Protein AF-A0A2N0QM76-F1 (afdb_monomer_lite)

Structure (mmCIF, N/CA/C/O backbone):
data_AF-A0A2N0QM76-F1
#
_entry.id   AF-A0A2N0QM76-F1
#
loop_
_atom_site.group_PDB
_atom_site.id
_atom_site.type_symbol
_atom_site.label_atom_id
_atom_site.label_alt_id
_atom_site.label_comp_id
_atom_site.label_asym_id
_atom_site.label_entity_id
_atom_site.label_seq_id
_atom_site.pdbx_PDB_ins_code
_atom_site.Cartn_x
_atom_site.Cartn_y
_atom_site.Cartn_z
_atom_site.occupancy
_atom_site.B_iso_or_equiv
_atom_site.auth_seq_id
_atom_site.auth_comp_id
_atom_site.auth_asym_id
_atom_site.auth_atom_id
_atom_site.pdbx_PDB_model_num
ATOM 1 N N . MET A 1 1 ? -4.693 -4.901 6.177 1.00 35.66 1 MET A N 1
ATOM 2 C CA . MET A 1 1 ? -4.348 -4.281 4.893 1.00 35.66 1 MET A CA 1
ATOM 3 C C . MET A 1 1 ? -2.887 -4.528 4.654 1.00 35.66 1 MET A C 1
ATOM 5 O O . MET A 1 1 ? -2.076 -3.917 5.338 1.00 35.66 1 MET A O 1
ATOM 9 N N . THR A 1 2 ? -2.602 -5.475 3.773 1.00 33.06 2 THR A N 1
ATOM 10 C CA . THR A 1 2 ? -1.252 -5.801 3.338 1.00 33.06 2 THR A CA 1
ATOM 11 C C . THR A 1 2 ? -1.104 -5.349 1.907 1.00 33.06 2 THR A C 1
ATOM 13 O O . THR A 1 2 ? -1.989 -5.611 1.096 1.00 33.06 2 THR A O 1
ATOM 16 N N . ILE A 1 3 ? -0.007 -4.652 1.660 1.00 42.09 3 ILE A N 1
ATOM 17 C CA . ILE A 1 3 ? 0.375 -4.101 0.372 1.00 42.09 3 ILE A CA 1
ATOM 18 C C . ILE A 1 3 ? 1.308 -5.096 -0.298 1.00 42.09 3 ILE A C 1
ATOM 20 O O . ILE A 1 3 ? 2.184 -5.646 0.358 1.00 42.09 3 ILE A O 1
ATOM 24 N N . GLN A 1 4 ? 1.102 -5.365 -1.579 1.00 38.25 4 GLN A N 1
ATOM 25 C CA . GLN A 1 4 ? 1.959 -6.252 -2.350 1.00 38.25 4 GLN A CA 1
ATOM 26 C C . GLN A 1 4 ? 2.158 -5.661 -3.743 1.00 38.25 4 GLN A C 1
ATOM 28 O O . GLN A 1 4 ? 1.225 -5.101 -4.321 1.00 38.25 4 GLN A O 1
ATOM 33 N N . TRP A 1 5 ? 3.401 -5.738 -4.214 1.00 42.44 5 TRP A N 1
ATOM 34 C CA . TRP A 1 5 ? 3.895 -5.144 -5.452 1.00 42.44 5 TRP A CA 1
ATOM 35 C C . TRP A 1 5 ? 4.294 -6.248 -6.436 1.00 42.44 5 TRP A C 1
ATOM 37 O O . TRP A 1 5 ? 4.848 -7.264 -6.010 1.00 42.44 5 TRP A O 1
ATOM 47 N N . PHE A 1 6 ? 4.064 -6.011 -7.728 1.00 39.56 6 PHE A N 1
ATOM 48 C CA . PHE A 1 6 ? 4.550 -6.835 -8.835 1.00 39.56 6 PHE A CA 1
ATOM 49 C C . PHE A 1 6 ? 5.220 -5.923 -9.880 1.00 39.56 6 PHE A C 1
ATOM 51 O O . PHE A 1 6 ? 4.633 -4.892 -10.219 1.00 39.56 6 PHE A O 1
ATOM 58 N N . PRO A 1 7 ? 6.409 -6.268 -10.411 1.00 34.41 7 PRO A N 1
ATOM 59 C CA . PRO A 1 7 ? 6.928 -5.644 -11.621 1.00 34.41 7 PRO A CA 1
ATOM 60 C C . PRO A 1 7 ? 6.014 -5.978 -12.800 1.00 34.41 7 PRO A C 1
ATOM 62 O O . PRO A 1 7 ? 5.499 -7.095 -12.894 1.00 34.41 7 PRO A O 1
ATOM 65 N N . GLY A 1 8 ? 5.867 -5.027 -13.723 1.00 35.38 8 GLY A N 1
ATOM 66 C CA . GLY A 1 8 ? 4.848 -5.003 -14.776 1.00 35.38 8 GLY A CA 1
ATOM 67 C C . GLY A 1 8 ? 4.797 -6.172 -15.768 1.00 35.38 8 GLY A C 1
ATOM 68 O O . GLY A 1 8 ? 3.980 -6.108 -16.675 1.00 35.38 8 GLY A O 1
ATOM 69 N N . HIS A 1 9 ? 5.603 -7.233 -15.643 1.00 37.91 9 HIS A N 1
ATOM 70 C CA . HIS A 1 9 ? 5.610 -8.392 -16.555 1.00 37.91 9 HIS A CA 1
ATOM 71 C C . HIS A 1 9 ? 5.558 -9.764 -15.837 1.00 37.91 9 HIS A C 1
ATOM 73 O O . HIS A 1 9 ? 5.859 -10.793 -16.440 1.00 37.91 9 HIS A O 1
ATOM 79 N N . MET A 1 10 ? 5.177 -9.838 -14.554 1.00 39.50 10 MET A N 1
ATOM 80 C CA . MET A 1 10 ? 5.086 -11.118 -13.821 1.00 39.50 10 MET A CA 1
ATOM 81 C C . MET A 1 10 ? 3.725 -11.828 -13.982 1.00 39.50 10 MET A C 1
ATOM 83 O O . MET A 1 10 ? 3.035 -12.090 -13.000 1.00 39.50 10 MET A O 1
ATOM 87 N N . ALA A 1 11 ? 3.360 -12.214 -15.213 1.00 32.31 11 ALA A N 1
ATOM 88 C CA . ALA A 1 11 ? 2.137 -12.974 -15.555 1.00 32.31 11 ALA A CA 1
ATOM 89 C C . ALA A 1 11 ? 2.022 -14.378 -14.914 1.00 32.31 11 ALA A C 1
ATOM 91 O O . ALA A 1 11 ? 0.986 -15.027 -15.029 1.00 32.31 11 ALA A O 1
ATOM 92 N N . LYS A 1 12 ? 3.053 -14.858 -14.204 1.00 34.03 12 LYS A N 1
ATOM 93 C CA . LYS A 1 12 ? 3.054 -16.178 -13.545 1.00 34.03 12 LYS A CA 1
ATOM 94 C C . LYS A 1 12 ? 2.700 -16.169 -12.055 1.00 34.03 12 LYS A C 1
ATOM 96 O O . LYS A 1 12 ? 2.554 -17.239 -11.467 1.00 34.03 12 LYS A O 1
ATOM 101 N N . ALA A 1 13 ? 2.514 -15.010 -11.428 1.00 36.66 13 ALA A N 1
ATOM 102 C CA . ALA A 1 13 ? 2.198 -14.935 -10.002 1.00 36.66 13 ALA A CA 1
ATOM 103 C C . ALA A 1 13 ? 0.681 -15.010 -9.742 1.00 36.66 13 ALA A C 1
ATOM 105 O O . ALA A 1 13 ? 0.072 -14.089 -9.207 1.00 36.66 13 ALA A O 1
ATOM 106 N N . ARG A 1 14 ? 0.052 -16.141 -10.100 1.00 35.66 14 ARG A N 1
ATOM 107 C CA . ARG A 1 14 ? -1.323 -16.472 -9.659 1.00 35.66 14 ARG A CA 1
ATOM 108 C C . ARG A 1 14 ? -1.412 -16.583 -8.126 1.00 35.66 14 ARG A C 1
ATOM 110 O O . ARG A 1 14 ? -2.490 -16.484 -7.549 1.00 35.66 14 ARG A O 1
ATOM 117 N N . ARG A 1 15 ? -0.271 -16.802 -7.470 1.00 38.84 15 ARG A N 1
ATOM 118 C CA . ARG A 1 15 ? -0.079 -16.731 -6.021 1.00 38.84 15 ARG A CA 1
ATOM 119 C C . ARG A 1 15 ? 0.915 -15.619 -5.755 1.00 38.84 15 ARG A C 1
ATOM 121 O O . ARG A 1 15 ? 1.852 -15.428 -6.530 1.00 38.84 15 ARG A O 1
ATOM 128 N N . GLY A 1 16 ? 0.694 -14.871 -4.688 1.00 53.88 16 GLY A N 1
ATOM 129 C CA . GLY A 1 16 ? 1.672 -13.918 -4.213 1.00 53.88 16 GLY A CA 1
ATOM 130 C C . GLY A 1 16 ? 2.969 -14.608 -3.788 1.00 53.88 16 GLY A C 1
ATOM 131 O O . GLY A 1 16 ? 3.204 -15.777 -4.083 1.00 53.88 16 GLY A O 1
ATOM 132 N N . ASN A 1 17 ? 3.815 -13.903 -3.037 1.00 56.34 17 ASN A N 1
ATOM 133 C CA . ASN A 1 17 ? 4.846 -14.601 -2.273 1.00 56.34 17 ASN A CA 1
ATOM 134 C C . ASN A 1 17 ? 4.139 -15.637 -1.373 1.00 56.34 17 ASN A C 1
ATOM 136 O O . ASN A 1 17 ? 3.303 -15.218 -0.571 1.00 56.34 17 ASN A O 1
ATOM 140 N N . PRO A 1 18 ? 4.432 -16.948 -1.483 1.00 54.31 18 PRO A N 1
ATOM 141 C CA . PRO A 1 18 ? 3.776 -17.974 -0.673 1.00 54.31 18 PRO A CA 1
ATOM 142 C C . PRO A 1 18 ? 3.909 -17.698 0.829 1.00 54.31 18 PRO A C 1
ATOM 144 O O . PRO A 1 18 ? 2.960 -17.892 1.580 1.00 54.31 18 PRO A O 1
ATOM 147 N N . MET A 1 19 ? 5.039 -17.117 1.250 1.00 58.19 19 MET A N 1
ATOM 148 C CA . MET A 1 19 ? 5.235 -16.667 2.630 1.00 58.19 19 MET A CA 1
ATOM 149 C C . MET A 1 19 ? 4.348 -15.469 2.983 1.00 58.19 19 MET A C 1
ATOM 151 O O . MET A 1 19 ? 3.932 -15.322 4.126 1.00 58.19 19 MET A O 1
ATOM 155 N N . ILE A 1 20 ? 4.047 -14.586 2.025 1.00 62.72 20 ILE A N 1
ATOM 156 C CA . ILE A 1 20 ? 3.091 -13.494 2.240 1.00 62.72 20 ILE A CA 1
ATOM 157 C C . ILE A 1 20 ? 1.677 -14.064 2.385 1.00 62.72 20 ILE A C 1
ATOM 159 O O . ILE A 1 20 ? 0.953 -13.613 3.265 1.00 62.72 20 ILE A O 1
ATOM 163 N N . ASP A 1 21 ? 1.292 -15.067 1.597 1.00 65.69 21 ASP A N 1
ATOM 164 C CA . ASP A 1 21 ? -0.019 -15.711 1.738 1.00 65.69 21 ASP A CA 1
ATOM 165 C C . ASP A 1 21 ? -0.155 -16.421 3.104 1.00 65.69 21 ASP A C 1
ATOM 167 O O . ASP A 1 21 ? -1.184 -16.272 3.768 1.00 65.69 21 ASP A O 1
ATOM 171 N N . GLU A 1 22 ? 0.905 -17.073 3.598 1.00 63.53 22 GLU A N 1
ATOM 172 C CA . GLU A 1 22 ? 0.962 -17.641 4.957 1.00 63.53 22 GLU A CA 1
ATOM 173 C C . GLU A 1 22 ? 0.882 -16.568 6.061 1.00 63.53 22 GLU A C 1
ATOM 175 O O . GLU A 1 22 ? 0.150 -16.724 7.041 1.00 63.53 22 GLU A O 1
ATOM 180 N N . VAL A 1 23 ? 1.587 -15.440 5.899 1.00 63.31 23 VAL A N 1
AT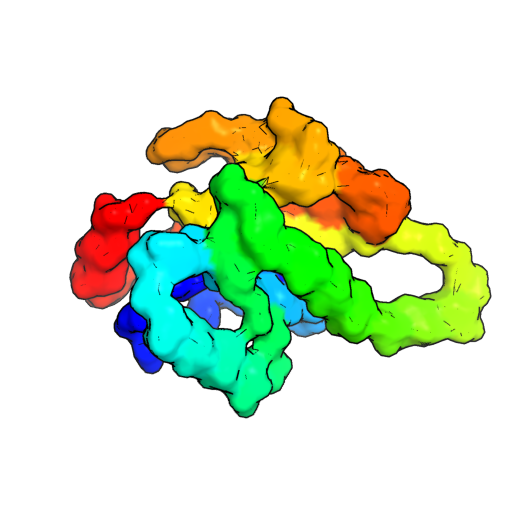OM 181 C CA . VAL A 1 23 ? 1.603 -14.332 6.876 1.00 63.31 23 VAL A CA 1
ATOM 182 C C . VAL A 1 23 ? 0.284 -13.543 6.886 1.00 63.31 23 VAL A C 1
ATOM 184 O O . VAL A 1 23 ? -0.159 -13.063 7.939 1.00 63.31 23 VAL A O 1
ATOM 187 N N . I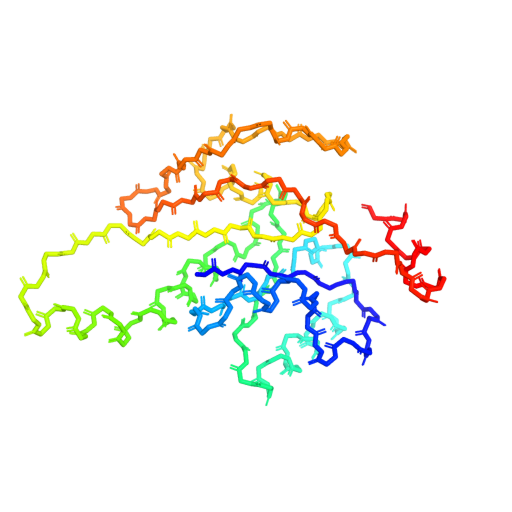LE A 1 24 ? -0.353 -13.368 5.724 1.00 65.69 24 ILE A N 1
ATOM 188 C CA . ILE A 1 24 ? -1.615 -12.628 5.575 1.00 65.69 24 ILE A CA 1
ATOM 189 C C . ILE A 1 24 ? -2.809 -13.490 6.000 1.00 65.69 24 ILE A C 1
ATOM 191 O O . ILE A 1 24 ? -3.713 -12.965 6.663 1.00 65.69 24 ILE A O 1
ATOM 195 N N . ASN A 1 25 ? -2.820 -14.781 5.652 1.00 68.94 25 ASN A N 1
ATOM 196 C CA . ASN A 1 25 ? -3.951 -15.693 5.839 1.00 68.94 25 ASN A CA 1
ATOM 197 C C . ASN A 1 25 ? -5.278 -15.043 5.360 1.00 68.94 25 ASN A C 1
ATOM 199 O O . ASN A 1 25 ? -5.327 -14.471 4.273 1.00 68.94 25 ASN A O 1
ATOM 203 N N . GLN A 1 26 ? -6.350 -15.044 6.165 1.00 71.94 26 GLN A N 1
ATOM 204 C CA . GLN A 1 26 ? -7.651 -14.445 5.811 1.00 71.94 26 GLN A CA 1
ATOM 205 C C . GLN A 1 26 ? -7.785 -12.940 6.131 1.00 71.94 26 GLN A C 1
ATOM 207 O O . GLN A 1 26 ? -8.893 -12.417 6.277 1.00 71.94 26 GLN A O 1
ATOM 212 N N . LYS A 1 27 ? -6.681 -12.201 6.307 1.00 79.06 27 LYS A N 1
ATOM 213 C CA . LYS A 1 27 ? -6.768 -10.760 6.607 1.00 79.06 27 LYS A CA 1
ATOM 214 C C . LYS A 1 27 ? -7.130 -9.952 5.350 1.00 79.06 27 LYS A C 1
ATOM 216 O O . LYS A 1 27 ? -6.572 -10.205 4.285 1.00 79.06 27 LYS A O 1
ATOM 221 N N . PRO A 1 28 ? -7.956 -8.893 5.471 1.00 84.25 28 PRO A N 1
ATOM 222 C CA . PRO A 1 28 ? -8.248 -8.009 4.345 1.00 84.25 28 PRO A CA 1
ATOM 223 C C . PRO A 1 28 ? -6.978 -7.367 3.752 1.00 84.25 28 PRO A C 1
ATOM 225 O O . PRO A 1 28 ? -6.134 -6.827 4.492 1.00 84.25 28 PRO A O 1
ATOM 228 N N . ARG A 1 29 ? -6.860 -7.403 2.418 1.00 85.50 29 ARG A N 1
ATOM 229 C CA . ARG A 1 29 ? -5.665 -7.022 1.639 1.00 85.50 29 ARG A CA 1
ATOM 230 C C . ARG A 1 29 ? -5.965 -5.936 0.603 1.00 85.50 29 ARG A C 1
ATOM 232 O O . ARG A 1 29 ? -7.040 -5.940 0.021 1.00 85.50 29 ARG A O 1
ATOM 239 N N . LEU A 1 30 ? -5.001 -5.038 0.390 1.00 88.62 30 LEU A N 1
ATOM 240 C CA . LEU A 1 30 ? -5.041 -3.988 -0.634 1.00 88.62 30 LEU A CA 1
ATOM 241 C C . LEU A 1 30 ? -3.720 -4.024 -1.393 1.00 88.62 30 LEU A C 1
ATOM 243 O O . LEU A 1 30 ? -2.685 -3.681 -0.828 1.00 88.62 30 LEU A O 1
ATOM 247 N N . LEU A 1 31 ? -3.746 -4.405 -2.661 1.00 90.00 31 LEU A N 1
ATOM 248 C CA . LEU A 1 31 ? -2.555 -4.427 -3.502 1.00 90.00 31 LEU A CA 1
ATOM 249 C C . LEU A 1 31 ? -2.187 -2.999 -3.914 1.00 90.00 31 LEU A C 1
ATOM 251 O O . LEU A 1 31 ? -3.063 -2.206 -4.264 1.00 90.00 31 LEU A O 1
ATOM 255 N N . ILE A 1 32 ? -0.894 -2.663 -3.876 1.00 90.31 32 ILE A N 1
ATOM 256 C CA . ILE A 1 32 ? -0.418 -1.347 -4.315 1.00 90.31 32 ILE A CA 1
ATOM 257 C C . ILE A 1 32 ? 0.712 -1.517 -5.312 1.00 90.31 32 ILE A C 1
ATOM 259 O O . ILE A 1 32 ? 1.805 -1.981 -4.984 1.00 90.31 32 ILE A O 1
ATOM 263 N N . LEU A 1 33 ? 0.451 -1.039 -6.520 1.00 90.19 33 LEU A N 1
ATOM 264 C CA . LEU A 1 33 ? 1.416 -0.946 -7.596 1.00 90.19 33 LEU A CA 1
ATOM 265 C C . LEU A 1 33 ? 2.103 0.419 -7.478 1.00 90.19 33 LEU A C 1
ATOM 267 O O . LEU A 1 33 ? 1.649 1.423 -8.020 1.00 90.19 33 LEU A O 1
ATOM 271 N N . ASN A 1 34 ? 3.150 0.468 -6.656 1.00 88.94 34 ASN A N 1
ATOM 272 C CA . ASN A 1 34 ? 3.986 1.653 -6.469 1.00 88.94 34 ASN A CA 1
ATOM 273 C C . ASN A 1 34 ? 4.989 1.840 -7.626 1.00 88.94 34 ASN A C 1
ATOM 275 O O . ASN A 1 34 ? 5.314 0.875 -8.318 1.00 88.94 34 ASN A O 1
ATOM 279 N N . LYS A 1 35 ? 5.523 3.063 -7.763 1.00 87.94 35 LYS A N 1
ATOM 280 C CA . LYS A 1 35 ? 6.382 3.512 -8.876 1.00 87.94 35 LYS A CA 1
ATOM 281 C C . LYS A 1 35 ? 5.655 3.489 -10.233 1.00 87.94 35 LYS A C 1
ATOM 283 O O . LYS A 1 35 ? 6.256 3.179 -11.255 1.00 87.94 35 LYS A O 1
ATOM 288 N N . ALA A 1 36 ? 4.349 3.774 -10.245 1.00 88.56 36 ALA A N 1
ATOM 289 C CA . ALA A 1 36 ? 3.533 3.745 -11.466 1.00 88.56 36 ALA A CA 1
ATOM 290 C C . ALA A 1 36 ? 3.989 4.754 -12.540 1.00 88.56 36 ALA A C 1
ATOM 292 O O . ALA A 1 36 ? 3.654 4.596 -13.703 1.00 88.56 36 ALA A O 1
ATOM 293 N N . ASP A 1 37 ? 4.758 5.771 -12.154 1.00 86.38 37 ASP A N 1
ATOM 294 C CA . ASP A 1 37 ? 5.432 6.728 -13.036 1.00 86.38 37 ASP A CA 1
ATOM 295 C C . ASP A 1 37 ? 6.572 6.115 -13.864 1.00 86.38 37 ASP A C 1
ATOM 297 O O . ASP A 1 37 ? 6.904 6.636 -14.922 1.00 86.38 37 ASP A O 1
ATOM 301 N N . MET A 1 38 ? 7.159 5.011 -13.395 1.00 85.69 38 MET A N 1
ATOM 302 C CA . MET A 1 38 ? 8.234 4.292 -14.088 1.00 85.69 38 MET A CA 1
ATOM 303 C C . MET A 1 38 ? 7.719 3.117 -14.930 1.00 85.69 38 MET A C 1
ATOM 305 O O . MET A 1 38 ? 8.507 2.447 -15.596 1.00 85.69 38 MET A O 1
ATOM 309 N N . ALA A 1 39 ? 6.423 2.817 -14.856 1.00 82.81 39 ALA A N 1
ATOM 310 C CA . ALA A 1 39 ? 5.798 1.707 -15.559 1.00 82.81 39 ALA A CA 1
ATOM 311 C C . ALA A 1 39 ? 4.965 2.218 -16.738 1.00 82.81 39 ALA A C 1
ATOM 313 O O . ALA A 1 39 ? 4.441 3.329 -16.704 1.00 82.81 39 ALA A O 1
ATOM 314 N N . ASP A 1 40 ? 4.795 1.378 -17.759 1.00 89.19 40 ASP A N 1
ATOM 315 C CA . ASP A 1 40 ? 3.848 1.671 -18.831 1.00 89.19 40 ASP A CA 1
ATOM 316 C C . ASP A 1 40 ? 2.423 1.784 -18.264 1.00 89.19 40 ASP A C 1
ATOM 318 O O . ASP A 1 40 ? 1.960 0.930 -17.493 1.00 89.19 40 ASP A O 1
ATOM 322 N N . GLU A 1 41 ? 1.721 2.857 -18.623 1.00 88.31 41 GLU A N 1
ATOM 323 C CA . GLU A 1 41 ? 0.397 3.143 -18.076 1.00 88.31 41 GLU A CA 1
ATOM 324 C C . GLU A 1 41 ? -0.645 2.113 -18.534 1.00 88.31 41 GLU A C 1
ATOM 326 O O . GLU A 1 41 ? -1.504 1.702 -17.746 1.00 88.31 41 GLU A O 1
ATOM 331 N N . SER A 1 42 ? -0.567 1.674 -19.793 1.00 90.06 42 SER A N 1
ATOM 332 C CA . SER A 1 42 ? -1.512 0.715 -20.362 1.00 90.06 42 SER A CA 1
ATOM 333 C C . SER A 1 42 ? -1.363 -0.657 -19.703 1.00 90.06 42 SER A C 1
ATOM 335 O O . SER A 1 42 ? -2.361 -1.250 -19.286 1.00 90.06 42 SER A O 1
ATOM 337 N N . GLU A 1 43 ? -0.128 -1.106 -19.482 1.00 87.00 43 GLU A N 1
ATOM 338 C CA . GLU A 1 43 ? 0.167 -2.343 -18.759 1.00 87.00 43 GLU A CA 1
ATOM 339 C C . GLU A 1 43 ? -0.233 -2.241 -17.286 1.00 87.00 43 GLU A C 1
ATOM 341 O O . GLU A 1 43 ? -0.859 -3.150 -16.739 1.00 87.00 43 GLU A O 1
ATOM 346 N N . THR A 1 44 ? 0.037 -1.105 -16.639 1.00 87.75 44 THR A N 1
ATOM 347 C CA . THR A 1 44 ? -0.364 -0.878 -15.242 1.00 87.75 44 THR A CA 1
ATOM 348 C C . THR A 1 44 ? -1.878 -1.005 -15.067 1.00 87.75 44 THR A C 1
ATOM 350 O O . THR A 1 44 ? -2.345 -1.628 -14.110 1.00 87.75 44 THR A O 1
ATOM 353 N N . ARG A 1 45 ? -2.668 -0.462 -16.002 1.00 90.50 45 ARG A N 1
ATOM 354 C CA . ARG A 1 45 ? -4.133 -0.592 -15.988 1.00 90.50 45 ARG A CA 1
ATOM 355 C C . ARG A 1 45 ? -4.580 -2.044 -16.163 1.00 90.50 45 ARG A C 1
ATOM 357 O O . ARG A 1 45 ? -5.448 -2.484 -15.411 1.00 90.50 45 ARG A O 1
ATOM 364 N N . LYS A 1 46 ? -3.966 -2.796 -17.087 1.00 90.19 46 LYS A N 1
ATOM 365 C CA . LYS A 1 46 ? -4.248 -4.233 -17.275 1.00 90.19 46 LYS A CA 1
ATOM 366 C C . LYS A 1 46 ? -4.013 -5.021 -15.989 1.00 90.19 46 LYS A C 1
ATOM 368 O O . LYS A 1 46 ? -4.844 -5.843 -15.621 1.00 90.19 46 LYS A O 1
ATOM 373 N N . TRP A 1 47 ? -2.937 -4.724 -15.262 1.00 86.56 47 TRP A N 1
ATOM 374 C CA . TRP A 1 47 ? -2.644 -5.369 -13.982 1.00 86.56 47 TRP A CA 1
ATOM 375 C C . TRP A 1 47 ? -3.650 -5.044 -12.883 1.00 86.56 47 TRP A C 1
ATOM 377 O O . TRP A 1 47 ? -4.083 -5.940 -12.160 1.00 86.56 47 TRP A O 1
ATOM 387 N N . VAL A 1 48 ? -4.038 -3.773 -12.749 1.00 89.50 48 VAL A N 1
ATOM 388 C CA . VAL A 1 48 ? -5.072 -3.373 -11.784 1.00 89.50 48 VAL A CA 1
ATOM 389 C C . VAL A 1 48 ? -6.385 -4.101 -12.078 1.00 89.50 48 VAL A C 1
ATOM 391 O O . VAL A 1 48 ? -6.993 -4.633 -11.149 1.00 89.50 48 VAL A O 1
ATOM 394 N N . GLN A 1 49 ? -6.780 -4.176 -13.353 1.00 91.50 49 GLN A N 1
ATOM 395 C CA . GLN A 1 49 ? -7.983 -4.895 -13.771 1.00 91.50 49 GLN A CA 1
ATOM 396 C C . GLN A 1 49 ? -7.871 -6.396 -13.494 1.00 91.50 49 GLN A C 1
ATOM 398 O O . GLN A 1 49 ? -8.763 -6.970 -12.883 1.00 91.50 49 GLN A O 1
ATOM 403 N N . TYR A 1 50 ? -6.742 -7.012 -13.848 1.00 88.56 50 TYR A N 1
ATOM 404 C CA . TYR A 1 50 ? -6.490 -8.426 -13.594 1.00 88.56 50 TYR A CA 1
ATOM 405 C C . TYR A 1 50 ? -6.685 -8.789 -12.117 1.00 88.56 50 TYR A C 1
ATOM 407 O O . TYR A 1 50 ? -7.369 -9.759 -11.802 1.00 88.56 50 TYR A O 1
ATOM 415 N N . PHE A 1 51 ? -6.133 -8.002 -11.187 1.00 86.31 51 PHE A N 1
ATOM 416 C CA . PHE A 1 51 ? -6.330 -8.265 -9.760 1.00 86.31 51 PHE A CA 1
ATOM 417 C C . PHE A 1 51 ? -7.781 -8.065 -9.315 1.00 86.31 51 PHE A C 1
ATOM 419 O O . PHE A 1 51 ? -8.268 -8.857 -8.505 1.00 86.31 51 PHE A O 1
ATOM 426 N N . ALA A 1 52 ? -8.470 -7.060 -9.861 1.00 87.94 52 ALA A N 1
ATOM 427 C CA . ALA A 1 52 ? -9.888 -6.836 -9.595 1.00 87.94 52 ALA A CA 1
ATOM 428 C C . ALA A 1 52 ? -10.746 -8.030 -10.046 1.00 87.94 52 ALA A C 1
ATOM 430 O O . ALA A 1 52 ? -11.578 -8.500 -9.271 1.00 87.94 52 ALA A O 1
ATOM 431 N N . ASP A 1 53 ? -10.477 -8.587 -11.230 1.00 89.06 53 ASP A N 1
ATOM 432 C CA . ASP A 1 53 ? -11.173 -9.764 -11.770 1.00 89.06 53 ASP A CA 1
ATOM 433 C C . ASP A 1 53 ? -10.936 -11.025 -10.919 1.00 89.06 53 ASP A C 1
ATOM 435 O O . ASP A 1 53 ? -11.769 -11.927 -10.874 1.00 89.06 53 ASP A O 1
ATOM 439 N N . GLN A 1 54 ? -9.813 -11.084 -10.197 1.00 83.38 54 GLN A N 1
ATOM 440 C CA . GLN A 1 54 ? -9.510 -12.139 -9.220 1.00 83.38 54 GLN A CA 1
ATOM 441 C C . GLN A 1 54 ? -10.084 -11.854 -7.815 1.00 83.38 54 GLN A C 1
ATOM 443 O O . GLN A 1 54 ? -9.771 -12.569 -6.860 1.00 83.38 54 GLN A O 1
ATOM 448 N N . GLY A 1 55 ? -10.897 -10.805 -7.652 1.00 84.94 55 GLY A N 1
ATOM 449 C CA . GLY A 1 55 ? -11.513 -10.427 -6.378 1.00 84.94 55 GLY A CA 1
ATOM 450 C C . GLY A 1 55 ? -10.571 -9.715 -5.401 1.00 84.94 55 GLY A C 1
ATOM 451 O O . GLY A 1 55 ? -10.867 -9.632 -4.207 1.00 84.94 55 GLY A O 1
ATOM 452 N N . ALA A 1 56 ? -9.425 -9.211 -5.867 1.00 86.12 56 ALA A N 1
ATOM 453 C CA . ALA A 1 56 ? -8.501 -8.419 -5.063 1.00 86.12 56 ALA A CA 1
ATOM 454 C C . ALA A 1 56 ? -8.613 -6.925 -5.393 1.00 86.12 56 ALA A C 1
ATOM 456 O O . ALA A 1 56 ? -8.606 -6.512 -6.547 1.00 86.12 56 ALA A O 1
ATOM 457 N N . THR A 1 57 ? -8.637 -6.075 -4.369 1.00 88.88 57 THR A N 1
ATOM 458 C CA . THR A 1 57 ? -8.570 -4.622 -4.566 1.00 88.88 57 THR A CA 1
ATOM 459 C C . THR A 1 57 ? -7.126 -4.202 -4.839 1.00 88.88 57 THR A C 1
ATOM 461 O O . THR A 1 57 ? -6.242 -4.480 -4.024 1.00 88.88 57 THR A O 1
ATOM 464 N N . ALA A 1 58 ? -6.885 -3.509 -5.955 1.00 90.75 58 ALA A N 1
ATOM 465 C CA . ALA A 1 58 ? -5.567 -3.018 -6.354 1.00 90.75 58 ALA A CA 1
ATOM 466 C C . ALA A 1 58 ? -5.592 -1.527 -6.715 1.00 90.75 58 ALA A C 1
ATOM 468 O O . ALA A 1 58 ? -6.537 -1.042 -7.334 1.00 90.75 58 ALA A O 1
ATOM 469 N N . VAL A 1 59 ? -4.538 -0.793 -6.350 1.00 92.50 59 VAL A N 1
ATOM 470 C CA . VAL A 1 59 ? -4.366 0.624 -6.708 1.00 92.50 59 VAL A CA 1
ATOM 471 C C . VAL A 1 59 ? -2.944 0.906 -7.189 1.00 92.50 59 VAL A C 1
ATOM 473 O O . VAL A 1 59 ? -1.975 0.465 -6.580 1.00 92.50 59 VAL A O 1
ATOM 476 N N . ALA A 1 60 ? -2.808 1.674 -8.268 1.00 92.12 60 ALA A N 1
ATOM 477 C CA . ALA A 1 60 ? -1.516 2.161 -8.748 1.00 92.12 60 ALA A CA 1
ATOM 478 C C . ALA A 1 60 ? -1.216 3.561 -8.194 1.00 92.12 60 ALA A C 1
ATOM 480 O O . ALA A 1 60 ? -2.100 4.428 -8.186 1.00 92.12 60 ALA A O 1
ATOM 481 N N . ILE A 1 61 ? 0.014 3.777 -7.718 1.00 92.94 61 ILE A N 1
ATOM 482 C CA . ILE A 1 61 ? 0.456 5.036 -7.101 1.00 92.94 61 ILE A CA 1
ATOM 483 C C . ILE A 1 61 ? 1.902 5.385 -7.472 1.00 92.94 61 ILE A C 1
ATOM 485 O O . ILE A 1 61 ? 2.715 4.519 -7.794 1.00 92.94 61 ILE A O 1
ATOM 489 N N . ASN A 1 62 ? 2.250 6.656 -7.289 1.00 91.38 62 ASN A N 1
ATOM 490 C CA . ASN A 1 62 ? 3.631 7.098 -7.138 1.00 91.38 62 ASN A CA 1
ATOM 491 C C . ASN A 1 62 ? 3.792 7.644 -5.714 1.00 91.38 62 ASN A C 1
ATOM 493 O O . ASN A 1 62 ? 3.381 8.766 -5.410 1.00 91.38 62 ASN A O 1
ATOM 497 N N . SER A 1 63 ? 4.375 6.844 -4.819 1.00 89.19 63 SER A N 1
ATOM 498 C CA . SER A 1 63 ? 4.632 7.290 -3.445 1.00 89.19 63 SER A CA 1
ATOM 499 C C . SER A 1 63 ? 5.720 8.360 -3.362 1.00 89.19 63 SER A C 1
ATOM 501 O O . SER A 1 63 ? 5.655 9.187 -2.459 1.00 89.19 63 SER A O 1
ATOM 503 N N . LEU A 1 64 ? 6.680 8.411 -4.291 1.00 87.38 64 LEU A N 1
ATOM 504 C CA . LEU A 1 64 ? 7.725 9.435 -4.285 1.00 87.38 64 LEU A CA 1
ATOM 505 C C . LEU A 1 64 ? 7.129 10.833 -4.473 1.00 87.38 64 LEU A C 1
ATOM 507 O O . LEU A 1 64 ? 7.461 11.725 -3.698 1.00 87.38 64 LEU A O 1
ATOM 511 N N . GLU A 1 65 ? 6.200 11.005 -5.412 1.00 88.75 65 GLU A N 1
ATOM 512 C CA . GLU A 1 65 ? 5.504 12.281 -5.662 1.00 88.75 65 GLU A CA 1
ATOM 513 C C . GLU A 1 65 ? 4.195 12.433 -4.870 1.00 88.75 65 GLU A C 1
ATOM 515 O O . GLU A 1 65 ? 3.575 13.492 -4.866 1.00 88.75 65 GLU A O 1
ATOM 520 N N . GLY A 1 66 ? 3.745 11.374 -4.195 1.00 88.12 66 GLY A N 1
ATOM 521 C CA . GLY A 1 66 ? 2.480 11.350 -3.460 1.00 88.12 66 GLY A CA 1
ATOM 522 C C . GLY A 1 66 ? 1.224 11.260 -4.338 1.00 88.12 66 GLY A C 1
ATOM 523 O O . GLY A 1 66 ? 0.110 11.434 -3.837 1.00 88.12 66 GLY A O 1
ATOM 524 N N . LYS A 1 67 ? 1.362 10.948 -5.632 1.00 90.31 67 LYS A N 1
ATOM 525 C CA . LYS A 1 67 ? 0.225 10.757 -6.542 1.00 90.31 67 LYS A CA 1
ATOM 526 C C . LYS A 1 67 ? -0.505 9.451 -6.219 1.00 90.31 67 LYS A C 1
ATOM 528 O O . LYS A 1 67 ? 0.095 8.378 -6.188 1.00 90.31 67 LYS A O 1
ATOM 533 N N . GLY A 1 68 ? -1.821 9.535 -6.021 1.00 87.75 68 GLY A N 1
ATOM 534 C CA . GLY A 1 68 ? -2.690 8.371 -5.810 1.00 87.75 68 GLY A CA 1
ATOM 535 C C . GLY A 1 68 ? -2.812 7.900 -4.357 1.00 87.75 68 GLY A C 1
ATOM 536 O O . GLY A 1 68 ? -3.533 6.938 -4.102 1.00 87.75 68 GLY A O 1
ATOM 537 N N . LEU A 1 69 ? -2.190 8.582 -3.387 1.00 88.06 69 LEU A N 1
ATOM 538 C CA . LEU A 1 69 ? -2.279 8.224 -1.962 1.00 88.06 69 LEU A CA 1
ATOM 539 C C . LEU A 1 69 ? -3.718 8.239 -1.424 1.00 88.06 69 LEU A C 1
ATOM 541 O O . LEU A 1 69 ? -4.086 7.396 -0.613 1.00 88.06 69 LEU A O 1
ATOM 545 N N . GLN A 1 70 ? -4.562 9.146 -1.915 1.00 88.88 70 GLN A N 1
ATOM 546 C CA . GLN A 1 70 ? -5.979 9.206 -1.559 1.00 88.88 70 GLN A CA 1
ATOM 547 C C . GLN A 1 70 ? -6.745 7.938 -1.966 1.00 88.88 70 GLN A C 1
ATOM 549 O O . GLN A 1 70 ? -7.658 7.523 -1.255 1.00 88.88 70 GLN A O 1
ATOM 554 N N . LYS A 1 71 ? -6.346 7.287 -3.072 1.00 90.88 71 LYS A N 1
ATOM 555 C CA . LYS A 1 71 ? -6.947 6.020 -3.517 1.00 90.88 71 LYS A CA 1
ATOM 556 C C . LYS A 1 71 ? -6.634 4.900 -2.529 1.00 90.88 71 LYS A C 1
ATOM 558 O O . LYS A 1 71 ? -7.500 4.079 -2.259 1.00 90.88 71 LYS A O 1
ATOM 563 N N . VAL A 1 72 ? -5.429 4.909 -1.951 1.00 88.81 72 VAL A N 1
ATOM 564 C CA . VAL A 1 72 ? -5.013 3.943 -0.924 1.00 88.81 72 VAL A CA 1
ATOM 565 C C . VAL A 1 72 ? -5.893 4.067 0.313 1.00 88.81 72 VAL A C 1
ATOM 567 O O . VAL A 1 72 ? -6.464 3.077 0.756 1.00 88.81 72 VAL A O 1
ATOM 570 N N . THR A 1 73 ? -6.035 5.281 0.852 1.00 85.12 73 THR A N 1
ATOM 571 C CA . THR A 1 73 ? -6.842 5.524 2.056 1.00 85.12 73 THR A CA 1
ATOM 572 C C . THR A 1 73 ? -8.311 5.171 1.831 1.00 85.12 73 THR A C 1
ATOM 574 O O . THR A 1 73 ? -8.905 4.492 2.666 1.00 85.12 73 THR A O 1
ATOM 577 N N . LYS A 1 74 ? -8.879 5.570 0.687 1.00 88.81 74 LYS A N 1
ATOM 578 C CA . LYS A 1 74 ? -10.269 5.264 0.331 1.00 88.81 74 LYS A CA 1
ATOM 579 C C . LYS A 1 74 ? -10.503 3.754 0.206 1.00 88.81 74 LYS A C 1
ATOM 581 O O . LYS A 1 74 ? -11.380 3.221 0.879 1.00 88.81 74 LYS A O 1
ATOM 586 N N . ALA A 1 75 ? -9.665 3.051 -0.558 1.00 89.88 75 ALA A N 1
ATOM 587 C CA . ALA A 1 75 ? -9.771 1.601 -0.711 1.00 89.88 75 ALA A CA 1
ATOM 588 C C . ALA A 1 75 ? -9.609 0.870 0.635 1.00 89.88 75 ALA A C 1
ATOM 590 O O . ALA A 1 75 ? -10.317 -0.093 0.914 1.00 89.88 75 ALA A O 1
ATOM 591 N N . ALA A 1 76 ? -8.721 1.351 1.514 1.00 87.19 76 ALA A N 1
ATOM 592 C CA . ALA A 1 76 ? -8.552 0.804 2.860 1.00 87.19 76 ALA A CA 1
ATOM 593 C C . ALA A 1 76 ? -9.836 0.883 3.700 1.00 87.19 76 ALA A C 1
ATOM 595 O O . ALA A 1 76 ? -10.169 -0.067 4.412 1.00 87.19 76 ALA A O 1
ATOM 596 N N . GLN A 1 77 ? -10.530 2.022 3.640 1.00 85.62 77 GLN A N 1
ATOM 597 C CA . GLN A 1 77 ? -11.788 2.244 4.349 1.00 85.62 77 GLN A CA 1
ATOM 598 C C . GLN A 1 77 ? -12.901 1.356 3.779 1.00 85.62 77 GLN A C 1
ATOM 600 O O . GLN A 1 77 ? -13.593 0.701 4.554 1.00 85.62 77 GLN A O 1
ATOM 605 N N . GLU A 1 78 ? -13.014 1.264 2.451 1.00 89.88 78 GLU A N 1
ATOM 606 C CA . GLU A 1 78 ? -14.001 0.423 1.757 1.00 89.88 78 GLU A CA 1
ATOM 607 C C . GLU A 1 78 ? -13.836 -1.063 2.109 1.00 89.88 78 GLU A C 1
ATOM 609 O O . GLU A 1 78 ? -14.789 -1.706 2.542 1.00 89.88 78 GLU A O 1
ATOM 614 N N . ILE A 1 79 ? -12.607 -1.588 2.042 1.00 88.94 79 ILE A N 1
ATOM 615 C CA . ILE A 1 79 ? -12.286 -2.982 2.397 1.00 88.94 79 ILE A CA 1
ATOM 616 C C . ILE A 1 79 ? -12.671 -3.312 3.847 1.00 88.94 79 ILE A C 1
ATOM 618 O O . ILE A 1 79 ? -12.990 -4.454 4.179 1.00 88.94 79 ILE A O 1
ATOM 622 N N . LEU A 1 80 ? -12.591 -2.331 4.746 1.00 87.38 80 LEU A N 1
ATOM 623 C CA . LEU A 1 80 ? -12.864 -2.528 6.167 1.00 87.38 80 LEU A CA 1
ATOM 624 C C . LEU A 1 80 ? -14.290 -2.146 6.569 1.00 87.38 80 LEU A C 1
ATOM 626 O O . LEU A 1 80 ? -14.646 -2.387 7.724 1.00 87.38 80 LEU A O 1
ATOM 630 N N . ALA A 1 81 ? -15.099 -1.588 5.665 1.00 87.69 81 ALA A N 1
ATOM 631 C CA . ALA A 1 81 ? -16.419 -1.040 5.971 1.00 87.69 81 ALA A CA 1
ATOM 632 C C . ALA A 1 81 ? -17.338 -2.075 6.638 1.00 87.69 81 ALA A C 1
ATOM 634 O O . ALA A 1 81 ? -17.874 -1.822 7.715 1.00 87.69 81 ALA A O 1
ATOM 635 N N . GLU A 1 82 ? -17.425 -3.284 6.079 1.00 87.25 82 GLU A N 1
ATOM 636 C CA . GLU A 1 82 ? -18.243 -4.371 6.637 1.00 87.25 82 GLU A CA 1
ATOM 637 C C . GLU A 1 82 ? -17.778 -4.780 8.046 1.00 87.25 82 GLU A C 1
ATOM 639 O O . GLU A 1 82 ? -18.577 -5.008 8.958 1.00 87.25 82 GLU A O 1
ATOM 644 N N . LYS A 1 83 ? -16.458 -4.832 8.261 1.00 84.50 83 LYS A N 1
ATOM 645 C CA . LYS A 1 83 ? -15.880 -5.142 9.573 1.00 84.50 83 LYS A CA 1
ATOM 646 C C . LYS A 1 83 ? -16.193 -4.046 10.591 1.00 84.50 83 LYS A C 1
ATOM 648 O O . LYS A 1 83 ? -16.445 -4.358 11.755 1.00 84.50 83 LYS A O 1
ATOM 653 N N . TRP A 1 84 ? -16.147 -2.783 10.175 1.00 84.75 84 TRP A N 1
ATOM 654 C CA . TRP A 1 84 ? -16.502 -1.647 11.020 1.00 84.75 84 TRP A CA 1
ATOM 655 C C . TRP A 1 84 ? -17.974 -1.671 11.406 1.00 84.75 84 TRP A C 1
ATOM 657 O O . TRP A 1 84 ? -18.270 -1.518 12.590 1.00 84.75 84 TRP A O 1
ATOM 667 N N . GLU A 1 85 ? -18.867 -1.957 10.460 1.00 87.81 85 GLU A N 1
ATOM 668 C CA . GLU A 1 85 ? -20.303 -2.048 10.724 1.00 87.81 85 GLU A CA 1
ATOM 669 C C . GLU A 1 85 ? -20.614 -3.154 11.744 1.00 87.81 85 GLU A C 1
ATOM 671 O O . GLU A 1 85 ? -21.283 -2.915 12.749 1.00 87.81 85 GLU A O 1
ATOM 676 N N . ARG A 1 86 ? -20.004 -4.338 11.585 1.00 87.25 86 ARG A N 1
ATOM 677 C CA . ARG A 1 86 ? -20.114 -5.440 12.561 1.00 87.25 86 ARG A CA 1
ATOM 678 C C . ARG A 1 86 ? -19.564 -5.099 13.948 1.00 87.25 86 ARG A C 1
ATOM 680 O O . ARG A 1 86 ? -20.042 -5.628 14.946 1.00 87.25 86 ARG A O 1
ATOM 687 N N . MET A 1 87 ? -18.515 -4.282 14.043 1.00 85.25 87 MET A N 1
ATOM 688 C CA . MET A 1 87 ? -17.991 -3.845 15.344 1.00 85.25 87 MET A CA 1
ATOM 689 C C . MET A 1 87 ? -18.908 -2.798 15.986 1.00 85.25 87 MET A C 1
ATOM 691 O O . MET A 1 87 ? -19.141 -2.849 17.194 1.00 85.25 87 MET A O 1
ATOM 695 N N . LYS A 1 88 ? -19.458 -1.883 15.181 1.00 87.19 88 LYS A N 1
ATOM 696 C CA . LYS A 1 88 ? -20.383 -0.838 15.624 1.00 87.19 88 LYS A CA 1
ATOM 697 C C . LYS A 1 88 ? -21.688 -1.431 16.152 1.00 87.19 88 LYS A C 1
ATOM 699 O O . LYS A 1 88 ? -22.125 -1.035 17.229 1.00 87.19 88 LYS A O 1
ATOM 704 N N . SER A 1 89 ? -22.255 -2.428 15.469 1.00 90.25 89 SER A N 1
ATOM 705 C CA . SER A 1 89 ? -23.465 -3.127 15.930 1.00 90.25 89 SER A CA 1
ATOM 706 C C . SER A 1 89 ? -23.275 -3.858 17.265 1.00 90.25 89 SER A C 1
ATOM 708 O O . SER A 1 89 ? -24.231 -4.061 18.004 1.00 90.25 89 SER A O 1
ATOM 710 N N . ARG A 1 90 ? -22.028 -4.189 17.625 1.00 90.81 90 ARG A N 1
ATOM 711 C CA . ARG A 1 90 ? -21.646 -4.770 18.924 1.00 90.81 90 ARG A CA 1
ATOM 712 C C . ARG A 1 90 ? -21.301 -3.723 19.993 1.00 90.81 90 ARG A C 1
ATOM 714 O O . ARG A 1 90 ? -20.755 -4.083 21.032 1.00 90.81 90 ARG A O 1
ATOM 721 N N . GLY A 1 91 ? -21.552 -2.437 19.737 1.00 88.19 91 GLY A N 1
ATOM 722 C CA . GLY A 1 91 ? -21.288 -1.346 20.680 1.00 88.19 91 GLY A CA 1
ATOM 723 C C . GLY A 1 91 ? -19.805 -1.002 20.872 1.00 88.19 91 GLY A C 1
ATOM 724 O O . GL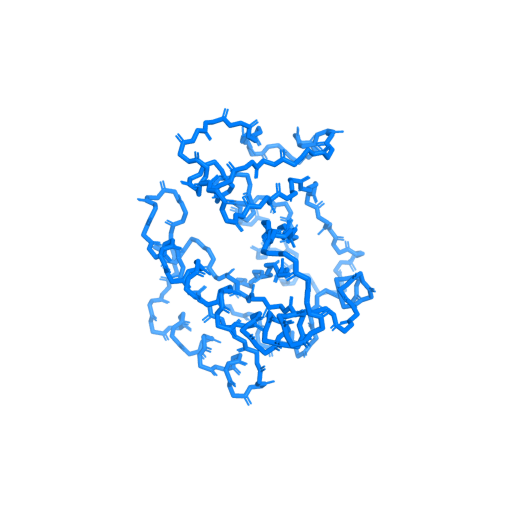Y A 1 91 ? -19.456 -0.311 21.829 1.00 88.19 91 GLY A O 1
ATOM 725 N N . MET A 1 92 ? -18.903 -1.464 19.994 1.00 84.69 92 MET A N 1
ATOM 726 C CA . MET A 1 92 ? -17.486 -1.097 20.089 1.00 84.69 92 MET A CA 1
ATOM 727 C C . MET A 1 92 ? -17.261 0.357 19.666 1.00 84.69 92 MET A C 1
ATOM 729 O O . MET A 1 92 ? -17.741 0.804 18.623 1.00 84.69 92 MET A O 1
ATOM 733 N N . LYS A 1 93 ? -16.451 1.083 20.446 1.00 81.44 93 LYS A N 1
ATOM 734 C CA . LYS A 1 93 ? -16.023 2.445 20.104 1.00 81.44 93 LYS A CA 1
ATOM 735 C C . LYS A 1 93 ? -15.140 2.448 18.841 1.00 81.44 93 LYS A C 1
ATOM 737 O O . LYS A 1 93 ? -14.350 1.514 18.654 1.00 81.44 93 LYS A O 1
ATOM 742 N N . PRO A 1 94 ? -15.209 3.502 18.005 1.00 76.31 94 PRO A N 1
ATOM 743 C CA . PRO A 1 94 ? -14.295 3.678 16.879 1.00 76.31 94 PRO A CA 1
ATOM 744 C C . PRO A 1 94 ? -12.834 3.673 17.345 1.00 76.31 94 PRO A C 1
ATOM 746 O O . PRO A 1 94 ? -12.499 4.254 18.377 1.00 76.31 94 PRO A O 1
ATOM 749 N N . ARG A 1 95 ? -11.953 3.029 16.577 1.00 81.56 95 ARG A N 1
ATOM 750 C CA . ARG A 1 95 ? -10.502 3.003 16.824 1.00 81.56 95 ARG A CA 1
ATOM 751 C C . ARG A 1 95 ? -9.751 3.176 15.510 1.00 81.56 95 ARG A C 1
ATOM 753 O O . ARG A 1 95 ? -10.324 2.965 14.447 1.00 81.56 95 ARG A O 1
ATOM 760 N N . ALA A 1 96 ? -8.472 3.523 15.574 1.00 80.88 96 ALA A N 1
ATOM 761 C CA . ALA A 1 96 ? -7.658 3.608 14.369 1.00 80.88 96 ALA A CA 1
ATOM 762 C C . ALA A 1 96 ? -7.526 2.231 13.687 1.00 80.88 96 ALA A C 1
ATOM 764 O O . ALA A 1 96 ? -7.367 1.193 14.341 1.00 80.88 96 ALA A O 1
ATOM 765 N N . ILE A 1 97 ? -7.578 2.227 12.357 1.00 82.62 97 ILE A N 1
ATOM 766 C CA . ILE A 1 97 ? -7.237 1.094 11.505 1.00 82.62 97 ILE A CA 1
ATOM 767 C C . ILE A 1 97 ? -5.760 0.781 11.710 1.00 82.62 97 ILE A C 1
ATOM 769 O O . ILE A 1 97 ? -4.899 1.605 11.426 1.00 82.62 97 ILE A O 1
ATOM 773 N N . ARG A 1 98 ? -5.457 -0.443 12.138 1.00 86.44 98 ARG A N 1
ATOM 774 C CA . ARG A 1 98 ? -4.086 -0.954 12.165 1.00 86.44 98 ARG A CA 1
ATOM 775 C C . ARG A 1 98 ? -3.781 -1.699 10.876 1.00 86.44 98 ARG A C 1
ATOM 777 O O . ARG A 1 98 ? -4.433 -2.696 10.557 1.00 86.44 98 ARG A O 1
ATOM 784 N N . ALA A 1 99 ? -2.794 -1.212 10.141 1.00 87.12 99 ALA A N 1
ATOM 785 C CA . ALA A 1 99 ? -2.358 -1.750 8.861 1.00 87.12 99 ALA A CA 1
ATOM 786 C C . ALA A 1 99 ? -0.854 -2.047 8.882 1.00 87.12 99 ALA A C 1
ATOM 788 O O . ALA A 1 99 ? -0.105 -1.454 9.648 1.00 87.12 99 ALA A O 1
ATOM 789 N N . MET A 1 100 ? -0.419 -2.985 8.045 1.00 86.44 100 MET A N 1
ATOM 790 C CA . MET A 1 100 ? 0.978 -3.400 7.930 1.00 86.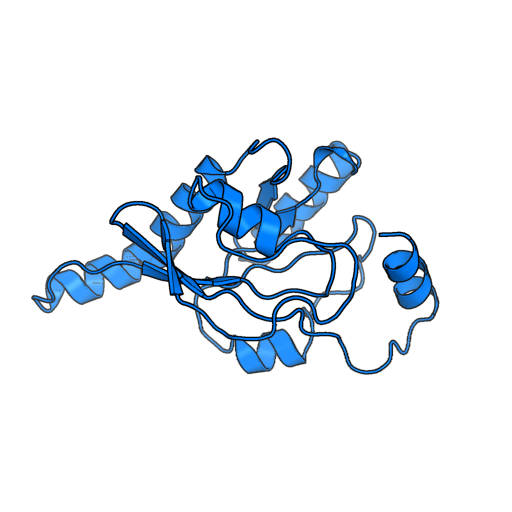44 100 MET A CA 1
ATOM 791 C C . MET A 1 100 ? 1.366 -3.333 6.459 1.00 86.44 100 MET A C 1
ATOM 793 O O . MET A 1 100 ? 0.689 -3.913 5.615 1.00 86.44 100 MET A O 1
ATOM 797 N N . ILE A 1 101 ? 2.457 -2.645 6.139 1.00 83.69 101 ILE A N 1
ATOM 798 C CA . ILE A 1 101 ? 2.962 -2.618 4.765 1.00 83.69 101 ILE A CA 1
ATOM 799 C C . ILE A 1 101 ? 3.968 -3.749 4.624 1.00 83.69 101 ILE A C 1
ATOM 801 O O . ILE A 1 101 ? 5.000 -3.712 5.283 1.00 83.69 101 ILE A O 1
ATOM 805 N N . VAL A 1 102 ? 3.674 -4.731 3.775 1.00 80.69 102 VAL A N 1
ATOM 806 C CA . VAL A 1 102 ? 4.584 -5.840 3.451 1.00 80.69 102 VAL A CA 1
ATOM 807 C C . VAL A 1 102 ? 5.069 -5.662 2.012 1.00 80.69 102 VAL A C 1
ATOM 809 O O . VAL A 1 102 ? 4.584 -4.812 1.270 1.00 80.69 102 VAL A O 1
ATOM 812 N N . GLY A 1 103 ? 6.105 -6.391 1.630 1.00 77.94 103 GLY A N 1
ATOM 813 C CA . GLY A 1 103 ? 6.640 -6.392 0.277 1.00 77.94 103 GLY A CA 1
ATOM 814 C C . GLY A 1 103 ? 8.143 -6.600 0.287 1.00 77.94 103 GLY A C 1
ATOM 815 O O . GLY A 1 103 ? 8.804 -6.439 1.318 1.00 77.94 103 GLY A O 1
ATOM 816 N N . ILE A 1 104 ? 8.686 -6.916 -0.882 1.00 76.75 104 ILE A N 1
ATOM 817 C CA . ILE A 1 104 ? 10.123 -7.121 -1.063 1.00 76.75 104 ILE A CA 1
ATOM 818 C C . ILE A 1 104 ? 10.919 -5.835 -0.746 1.00 76.75 104 ILE A C 1
ATOM 820 O O . ILE A 1 104 ? 10.338 -4.746 -0.621 1.00 76.75 104 ILE A O 1
ATOM 824 N N . PRO A 1 105 ? 12.241 -5.910 -0.528 1.00 75.44 105 PRO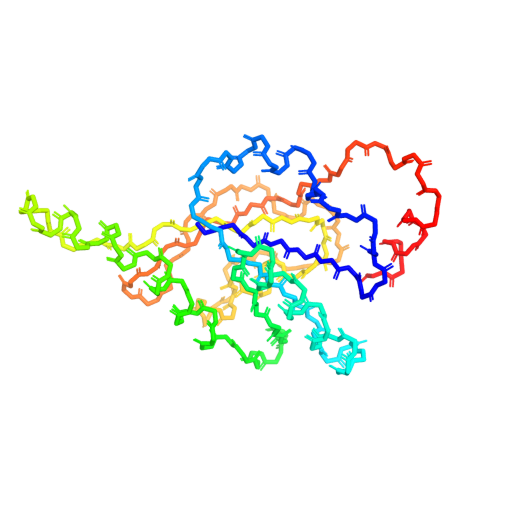 A N 1
ATOM 825 C CA . PRO A 1 105 ? 13.095 -4.730 -0.390 1.00 75.44 105 PRO A CA 1
ATOM 826 C C . PRO A 1 105 ? 12.946 -3.744 -1.563 1.00 75.44 105 PRO A C 1
ATOM 828 O O . PRO A 1 105 ? 12.538 -4.120 -2.652 1.00 75.44 105 PRO A O 1
ATOM 831 N N . ASN A 1 106 ? 13.233 -2.462 -1.319 1.00 77.69 106 ASN A N 1
ATOM 832 C CA . ASN A 1 106 ? 13.327 -1.397 -2.336 1.00 77.69 106 ASN A CA 1
ATOM 833 C C . ASN A 1 106 ? 12.061 -1.046 -3.160 1.00 77.69 106 ASN A C 1
ATOM 835 O O . ASN A 1 106 ? 12.082 -0.096 -3.940 1.00 77.69 106 ASN A O 1
ATOM 839 N N . VAL A 1 107 ? 10.902 -1.667 -2.903 1.00 80.44 107 VAL A N 1
ATOM 840 C CA . VAL A 1 107 ? 9.615 -1.287 -3.549 1.00 80.44 107 VAL A CA 1
ATOM 841 C C . VAL A 1 107 ? 9.001 0.025 -3.051 1.00 80.44 107 VAL A C 1
ATOM 843 O O . VAL A 1 107 ? 7.914 0.399 -3.481 1.00 80.44 107 VAL A O 1
ATOM 846 N N . GLY A 1 108 ? 9.657 0.737 -2.129 1.00 85.69 108 GLY A N 1
ATOM 847 C CA . GLY A 1 108 ? 9.184 2.031 -1.619 1.00 85.69 108 GLY A CA 1
ATOM 848 C C . GLY A 1 108 ? 8.219 1.968 -0.428 1.00 85.69 108 GLY A C 1
ATOM 849 O O . GLY A 1 108 ? 7.448 2.901 -0.226 1.00 85.69 108 GLY A O 1
ATOM 850 N N . LYS A 1 109 ? 8.271 0.906 0.392 1.00 86.62 109 LYS A N 1
ATOM 851 C CA . LYS A 1 109 ? 7.451 0.769 1.619 1.00 86.62 109 LYS A CA 1
ATOM 852 C C . LYS A 1 109 ? 7.620 1.965 2.564 1.00 86.62 109 LYS A C 1
ATOM 854 O O . LYS A 1 109 ? 6.647 2.650 2.859 1.00 86.62 109 LYS A O 1
ATOM 859 N N . SER A 1 110 ? 8.854 2.266 2.971 1.00 85.56 110 SER A N 1
ATOM 860 C CA . SER A 1 110 ? 9.157 3.388 3.869 1.00 85.56 110 SER A CA 1
ATOM 861 C C . SER A 1 110 ? 8.789 4.743 3.255 1.00 85.56 110 SER A C 1
ATOM 863 O O . SER A 1 110 ? 8.288 5.621 3.954 1.00 85.56 110 SER A O 1
ATOM 865 N N . THR A 1 111 ? 8.968 4.903 1.937 1.00 88.75 111 THR A N 1
ATOM 866 C CA . THR A 1 111 ? 8.553 6.109 1.202 1.00 88.75 111 THR A CA 1
ATOM 867 C C . THR A 1 111 ? 7.044 6.308 1.294 1.00 88.75 111 THR A C 1
ATOM 869 O O . THR A 1 111 ? 6.589 7.390 1.660 1.00 88.75 111 THR A O 1
ATOM 872 N N . LEU A 1 112 ? 6.262 5.254 1.042 1.00 89.88 112 LEU A N 1
ATOM 873 C CA . LEU A 1 112 ? 4.810 5.281 1.180 1.00 89.88 112 LEU A CA 1
ATOM 874 C C . LEU A 1 112 ? 4.374 5.625 2.611 1.00 89.88 112 LEU A C 1
ATOM 876 O O . LEU A 1 112 ? 3.513 6.485 2.789 1.00 89.88 112 LEU A O 1
ATOM 880 N N . ILE A 1 113 ? 4.993 5.011 3.625 1.00 89.00 113 ILE A N 1
ATOM 881 C CA . ILE A 1 113 ? 4.703 5.307 5.037 1.00 89.00 113 ILE A CA 1
ATOM 882 C C . ILE A 1 113 ? 4.950 6.784 5.344 1.00 89.00 113 ILE A C 1
ATOM 884 O O . ILE A 1 113 ? 4.057 7.454 5.861 1.00 89.00 113 ILE A O 1
ATOM 888 N N . ASN A 1 114 ? 6.126 7.309 4.993 1.00 88.94 114 ASN A N 1
ATOM 889 C CA . ASN A 1 114 ? 6.487 8.703 5.264 1.00 88.94 114 ASN A CA 1
ATOM 890 C C . ASN A 1 114 ? 5.531 9.688 4.596 1.00 88.94 114 ASN A C 1
ATOM 892 O O . ASN A 1 114 ? 5.152 10.709 5.172 1.00 88.94 114 ASN A O 1
ATOM 896 N N . ARG A 1 115 ? 5.106 9.360 3.378 1.00 90.81 115 ARG A N 1
ATOM 897 C CA . ARG A 1 115 ? 4.211 10.196 2.583 1.00 90.81 115 ARG A CA 1
ATOM 898 C C . ARG A 1 115 ? 2.793 10.198 3.131 1.00 90.81 115 ARG A C 1
ATOM 900 O O . ARG A 1 115 ? 2.207 11.269 3.261 1.00 90.81 115 ARG A O 1
ATOM 907 N N . LEU A 1 116 ? 2.277 9.040 3.544 1.00 88.31 116 LEU A N 1
ATOM 908 C CA . LEU A 1 116 ? 0.999 8.952 4.254 1.00 88.31 116 LEU A CA 1
ATOM 909 C C . LEU A 1 116 ? 1.061 9.680 5.606 1.00 88.31 116 LEU A C 1
ATOM 911 O O . LEU A 1 116 ? 0.150 10.434 5.941 1.00 88.31 116 LEU A O 1
ATOM 915 N N . ALA A 1 117 ? 2.157 9.531 6.352 1.00 87.81 117 ALA A N 1
ATOM 916 C CA . ALA A 1 117 ? 2.364 10.193 7.642 1.00 87.81 117 ALA A CA 1
ATOM 917 C C . ALA A 1 117 ? 2.656 11.701 7.533 1.00 87.81 117 ALA A C 1
ATOM 919 O O . ALA A 1 117 ? 2.643 12.395 8.551 1.00 87.81 117 ALA A O 1
ATOM 920 N N . LYS A 1 118 ? 2.934 12.209 6.321 1.00 87.12 118 LYS A N 1
ATOM 921 C CA . LYS A 1 118 ? 3.423 13.574 6.052 1.00 87.12 118 LYS A CA 1
ATOM 922 C C . LYS A 1 118 ? 4.660 13.947 6.889 1.00 87.12 118 LYS A C 1
ATOM 924 O O . LYS A 1 118 ? 4.849 15.109 7.240 1.00 87.12 118 LYS A O 1
ATOM 929 N N . LYS A 1 119 ? 5.481 12.954 7.248 1.00 82.38 119 LYS A N 1
ATOM 930 C CA . LYS A 1 119 ? 6.666 13.076 8.112 1.00 82.38 119 LYS A CA 1
ATOM 931 C C . LYS A 1 119 ? 7.705 12.024 7.720 1.00 82.38 119 LYS A C 1
ATOM 933 O O . LYS A 1 119 ? 7.340 10.906 7.375 1.00 82.38 119 LYS A O 1
ATOM 938 N N . ASN A 1 120 ? 8.991 12.347 7.840 1.00 80.25 120 ASN A N 1
ATOM 939 C CA . ASN A 1 120 ? 10.091 11.414 7.564 1.00 80.25 120 ASN A CA 1
ATOM 940 C C . ASN A 1 120 ? 10.424 10.572 8.810 1.00 80.25 120 ASN A C 1
ATOM 942 O O . ASN A 1 120 ? 11.393 10.857 9.506 1.00 80.25 120 ASN A O 1
ATOM 946 N N . ILE A 1 121 ? 9.586 9.577 9.124 1.00 79.50 121 ILE A N 1
ATOM 947 C CA . ILE A 1 121 ? 9.693 8.749 10.346 1.00 79.50 121 ILE A CA 1
ATOM 948 C C . ILE A 1 121 ? 10.313 7.376 10.050 1.00 79.50 121 ILE A C 1
ATOM 950 O O . ILE A 1 121 ? 11.171 6.896 10.791 1.00 79.50 121 ILE A O 1
ATOM 954 N N . ALA A 1 122 ? 9.892 6.734 8.961 1.00 76.44 122 ALA A N 1
ATOM 955 C CA . ALA A 1 122 ? 10.471 5.489 8.480 1.00 76.44 122 ALA A CA 1
ATOM 956 C C . ALA A 1 122 ? 11.797 5.779 7.764 1.00 76.44 122 ALA A C 1
ATOM 958 O O . ALA A 1 122 ? 11.885 6.675 6.916 1.00 76.44 122 ALA A O 1
ATOM 959 N N . LYS A 1 123 ? 12.843 5.010 8.083 1.00 74.31 123 LYS A N 1
ATOM 960 C CA . LYS A 1 123 ? 14.142 5.157 7.416 1.00 74.31 123 LYS A CA 1
ATOM 961 C C . LYS A 1 123 ? 14.008 4.746 5.947 1.00 74.31 123 LYS A C 1
ATOM 963 O O . LYS A 1 123 ? 13.492 3.672 5.637 1.00 74.31 123 LYS A O 1
ATOM 968 N N . THR A 1 124 ? 14.465 5.615 5.051 1.00 67.00 124 THR A N 1
ATOM 969 C CA . THR A 1 124 ? 14.492 5.392 3.598 1.00 67.00 124 THR A CA 1
ATOM 970 C C . THR A 1 124 ? 15.947 5.298 3.134 1.00 67.00 124 THR A C 1
ATOM 972 O O . THR A 1 124 ? 16.815 5.961 3.695 1.00 67.00 124 THR A O 1
ATOM 975 N N . GLY A 1 125 ? 16.228 4.431 2.161 1.00 64.44 125 GLY A N 1
ATOM 976 C CA . GLY A 1 125 ? 17.566 4.206 1.606 1.00 64.44 125 GLY A CA 1
ATOM 977 C C . GLY A 1 125 ? 17.598 2.958 0.720 1.00 64.44 125 GLY A C 1
ATOM 978 O O . GLY A 1 125 ? 16.757 2.076 0.885 1.00 64.44 125 GLY A O 1
ATOM 979 N N . ASN A 1 126 ? 18.558 2.885 -0.207 1.00 58.28 126 ASN A N 1
ATOM 980 C CA . ASN A 1 126 ? 18.689 1.782 -1.177 1.00 58.28 126 ASN A CA 1
ATOM 981 C C . ASN A 1 126 ? 19.380 0.526 -0.615 1.00 58.28 126 ASN A C 1
ATOM 983 O O . ASN A 1 126 ? 19.588 -0.446 -1.338 1.00 58.28 126 ASN A O 1
ATOM 987 N N . THR A 1 127 ? 19.745 0.524 0.668 1.00 56.50 127 THR A N 1
ATOM 988 C CA . THR A 1 127 ? 20.417 -0.612 1.305 1.00 56.50 127 THR A CA 1
ATOM 989 C C . THR A 1 127 ? 19.385 -1.575 1.909 1.00 56.50 127 THR A C 1
ATOM 991 O O . THR A 1 127 ? 18.564 -1.157 2.734 1.00 56.50 127 THR A O 1
ATOM 994 N N . PRO A 1 128 ? 19.406 -2.875 1.562 1.00 54.62 128 PRO A N 1
ATOM 995 C CA . PRO A 1 128 ? 18.614 -3.883 2.264 1.00 54.62 128 PRO A CA 1
ATOM 996 C C . PRO A 1 128 ? 18.905 -3.873 3.778 1.00 54.62 128 PRO A C 1
ATOM 998 O O . PRO A 1 128 ? 20.048 -3.711 4.196 1.00 54.62 128 PRO A O 1
ATOM 1001 N N . GLY A 1 129 ? 17.875 -4.035 4.617 1.00 60.19 129 GLY A N 1
ATOM 1002 C CA . GLY A 1 129 ? 18.035 -4.100 6.082 1.00 60.19 129 GLY A CA 1
ATOM 1003 C C . GLY A 1 129 ? 18.045 -2.755 6.830 1.00 60.19 129 GLY A C 1
ATOM 1004 O O . GLY A 1 129 ? 18.361 -2.716 8.018 1.00 60.19 129 GLY A O 1
ATOM 1005 N N . VAL A 1 130 ? 17.680 -1.645 6.176 1.00 58.34 130 VAL A N 1
ATOM 1006 C CA . VAL A 1 130 ? 17.598 -0.312 6.817 1.00 58.34 130 VAL A CA 1
ATOM 1007 C C . VAL A 1 130 ? 16.504 -0.233 7.897 1.00 58.34 130 VAL A C 1
ATOM 1009 O O . VAL A 1 130 ? 16.696 0.431 8.922 1.00 58.34 130 VAL A O 1
ATOM 1012 N N . THR A 1 131 ? 15.383 -0.938 7.720 1.00 58.53 131 THR A N 1
ATOM 1013 C CA . THR A 1 131 ? 14.332 -1.063 8.745 1.00 58.53 131 THR A CA 1
ATOM 1014 C C . THR A 1 131 ? 14.766 -2.083 9.800 1.00 58.53 131 THR A C 1
ATOM 1016 O O . THR A 1 131 ? 14.683 -3.287 9.571 1.00 58.53 131 THR A O 1
ATOM 1019 N N . LYS A 1 132 ? 15.255 -1.599 10.951 1.00 56.16 132 LYS A N 1
ATOM 1020 C CA . LYS A 1 132 ? 15.807 -2.438 12.036 1.00 56.16 132 LYS A CA 1
ATOM 1021 C C . LYS A 1 132 ? 14.827 -2.725 13.181 1.00 56.16 132 LYS A C 1
ATOM 1023 O O . LYS A 1 132 ? 15.042 -3.673 13.925 1.00 56.16 132 LYS A O 1
ATOM 1028 N N . SER A 1 133 ? 13.763 -1.934 13.332 1.00 62.56 133 SER A N 1
ATOM 1029 C CA . SER A 1 133 ? 12.754 -2.104 14.384 1.00 62.56 133 SER A CA 1
ATOM 1030 C C . SER A 1 133 ? 11.346 -1.856 13.844 1.00 62.56 133 SER A C 1
ATOM 1032 O O . SER A 1 133 ? 11.130 -0.959 13.030 1.00 62.56 133 SER A O 1
ATOM 1034 N N . GLN A 1 134 ? 10.387 -2.671 14.289 1.00 70.19 134 GLN A N 1
ATOM 1035 C CA . GLN A 1 134 ? 8.973 -2.486 13.966 1.00 70.19 134 GLN A CA 1
ATOM 1036 C C . GLN A 1 134 ? 8.415 -1.333 14.805 1.00 70.19 134 GLN A C 1
ATOM 1038 O O . GLN A 1 134 ? 8.527 -1.345 16.030 1.00 70.19 134 GLN A O 1
ATOM 1043 N N . GLN A 1 135 ? 7.805 -0.343 14.156 1.00 79.94 135 GLN A N 1
ATOM 1044 C CA . GLN A 1 135 ? 7.190 0.805 14.827 1.00 79.94 135 GLN A CA 1
ATOM 1045 C C . GLN A 1 135 ? 5.814 1.113 14.239 1.00 79.94 135 GLN A C 1
ATOM 1047 O O . GLN A 1 135 ? 5.610 1.022 13.026 1.00 79.94 135 GLN A O 1
ATOM 1052 N N . TRP A 1 136 ? 4.874 1.497 15.105 1.00 85.62 136 TRP A N 1
ATOM 1053 C CA . TRP A 1 136 ? 3.564 1.997 14.694 1.00 85.62 136 TRP A CA 1
ATOM 1054 C C . TRP A 1 136 ? 3.644 3.493 14.408 1.00 85.62 136 TRP A C 1
ATOM 1056 O O . TRP A 1 136 ? 3.951 4.294 15.289 1.00 85.62 136 TRP A O 1
ATOM 1066 N N . ILE A 1 137 ? 3.326 3.871 13.176 1.00 87.50 137 ILE A N 1
ATOM 1067 C CA . ILE A 1 137 ? 3.349 5.247 12.690 1.00 87.50 137 ILE A CA 1
ATOM 1068 C C . ILE A 1 137 ? 1.911 5.709 12.474 1.00 87.50 137 ILE A C 1
ATOM 1070 O O . ILE A 1 137 ? 1.162 5.126 11.690 1.00 87.50 137 ILE A O 1
ATOM 1074 N N . LYS A 1 138 ? 1.512 6.768 13.182 1.00 87.00 138 LYS A N 1
ATOM 1075 C CA . LYS A 1 138 ? 0.170 7.351 13.068 1.00 87.00 138 LYS A CA 1
ATOM 1076 C C . LYS A 1 138 ? 0.040 8.163 11.781 1.00 87.00 138 LYS A C 1
ATOM 1078 O O . LYS A 1 138 ? 0.848 9.050 11.513 1.00 87.00 138 LYS A O 1
ATOM 1083 N N . VAL A 1 139 ? -1.016 7.886 11.027 1.00 84.06 139 VAL A N 1
ATOM 1084 C CA . VAL A 1 139 ? -1.431 8.599 9.818 1.00 84.06 139 VAL A CA 1
ATOM 1085 C C . VAL A 1 139 ? -2.787 9.239 10.097 1.00 84.06 139 VAL A C 1
ATOM 1087 O O . VAL A 1 139 ? -3.824 8.573 10.140 1.00 84.06 139 VAL A O 1
ATOM 1090 N N . GLY A 1 140 ? -2.777 10.551 10.337 1.00 80.44 140 GLY A N 1
ATOM 1091 C CA . GLY A 1 140 ? -3.962 11.262 10.815 1.00 80.44 140 GLY A CA 1
ATOM 1092 C C . GLY A 1 140 ? -4.459 10.702 12.155 1.00 80.44 140 GLY A C 1
ATOM 1093 O O . GLY A 1 140 ? -3.660 10.364 13.029 1.00 80.44 140 GLY A O 1
ATOM 1094 N N . LYS A 1 141 ? -5.784 10.619 12.321 1.00 78.06 141 LYS A N 1
ATOM 1095 C CA . LYS A 1 141 ? -6.435 10.027 13.508 1.00 78.06 141 LYS A CA 1
ATOM 1096 C C . LYS A 1 141 ? -6.944 8.603 13.270 1.00 78.06 141 LYS A C 1
ATOM 1098 O O . LYS A 1 141 ? -7.264 7.900 14.223 1.00 78.06 141 LYS A O 1
ATOM 1103 N N . GLU A 1 142 ? -7.039 8.197 12.009 1.00 76.12 142 GLU A N 1
ATOM 1104 C CA . GLU A 1 142 ? -7.814 7.026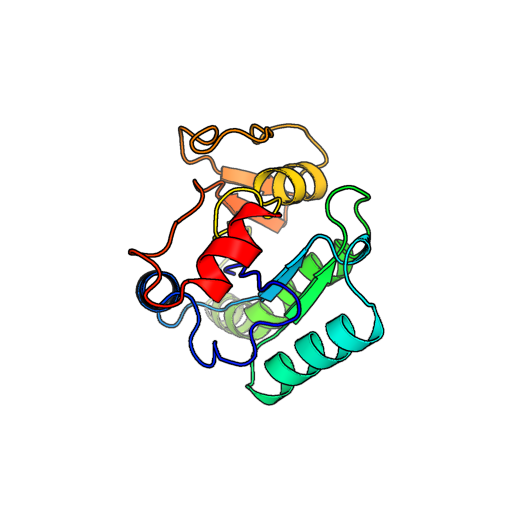 11.599 1.00 76.12 142 GLU A CA 1
ATOM 1105 C C . GLU A 1 142 ? -6.954 5.809 11.280 1.00 76.12 142 GLU A C 1
ATOM 1107 O O . GLU A 1 142 ? -7.493 4.709 11.218 1.00 76.12 142 GLU A O 1
ATOM 1112 N N . ILE A 1 143 ? -5.641 5.968 11.069 1.00 83.44 143 ILE A N 1
ATOM 1113 C CA . ILE A 1 143 ? -4.769 4.881 10.613 1.00 83.44 143 ILE A CA 1
ATOM 1114 C C . ILE A 1 143 ? -3.472 4.844 11.432 1.00 83.44 143 ILE A C 1
ATOM 1116 O O . ILE A 1 143 ? -2.829 5.863 11.670 1.00 83.44 143 ILE A O 1
ATOM 1120 N N . GLU A 1 144 ? -3.061 3.644 11.828 1.00 88.25 144 GLU A N 1
ATOM 1121 C CA . GLU A 1 144 ? -1.738 3.312 12.350 1.00 88.25 144 GLU A CA 1
ATOM 1122 C C . GLU A 1 144 ? -1.082 2.313 11.386 1.00 88.25 144 GLU A C 1
ATOM 1124 O O . GLU A 1 144 ? -1.628 1.237 11.122 1.00 88.25 144 GLU A O 1
ATOM 1129 N N . LEU A 1 145 ? 0.082 2.669 10.842 1.00 88.50 145 LEU A N 1
ATOM 1130 C CA . LEU A 1 145 ? 0.856 1.844 9.918 1.00 88.50 145 LEU A CA 1
ATOM 1131 C C . LEU A 1 145 ? 2.047 1.226 10.638 1.00 88.50 145 LEU A C 1
ATOM 1133 O O . LEU A 1 145 ? 2.845 1.938 11.238 1.00 88.50 145 LEU A O 1
ATOM 1137 N N . LEU A 1 146 ? 2.186 -0.090 10.548 1.00 84.69 146 LEU A N 1
ATOM 1138 C CA . LEU A 1 146 ? 3.370 -0.795 11.006 1.00 84.69 146 LEU A CA 1
ATOM 1139 C C . LEU A 1 146 ? 4.427 -0.792 9.900 1.00 84.69 146 LEU A C 1
ATOM 1141 O O . LEU A 1 146 ? 4.190 -1.333 8.813 1.00 84.69 146 LEU A O 1
ATOM 1145 N N . ASP A 1 147 ? 5.581 -0.193 10.193 1.00 81.62 147 ASP A N 1
ATOM 1146 C CA . ASP A 1 147 ? 6.774 -0.304 9.353 1.00 81.62 147 ASP A CA 1
ATOM 1147 C C . ASP A 1 147 ? 7.380 -1.700 9.522 1.00 81.62 147 ASP A C 1
ATOM 1149 O O . ASP A 1 147 ? 7.668 -2.126 10.645 1.00 81.62 147 ASP A O 1
ATOM 1153 N N . THR A 1 148 ? 7.533 -2.431 8.416 1.00 72.56 148 THR A N 1
ATOM 1154 C CA . THR A 1 148 ? 8.115 -3.775 8.429 1.00 72.56 148 THR A CA 1
ATOM 1155 C C . THR A 1 148 ? 9.328 -3.854 7.509 1.00 72.56 148 THR A C 1
ATOM 1157 O O . THR A 1 148 ? 9.351 -3.213 6.449 1.00 72.56 148 THR A O 1
ATOM 1160 N N . PRO A 1 149 ? 10.360 -4.632 7.890 1.00 69.31 149 PRO A N 1
ATOM 1161 C CA . PRO A 1 149 ? 11.469 -4.908 6.991 1.00 69.31 149 PRO A CA 1
ATOM 1162 C C . PRO A 1 149 ? 10.962 -5.590 5.717 1.00 69.31 149 PRO A C 1
ATOM 1164 O O . PRO A 1 149 ? 9.947 -6.284 5.717 1.00 69.31 149 PRO A O 1
ATOM 1167 N N . GLY A 1 150 ? 11.672 -5.379 4.606 1.00 66.25 150 GLY A N 1
ATOM 1168 C CA . GLY A 1 150 ? 11.345 -6.069 3.362 1.00 66.25 150 GLY A CA 1
ATOM 1169 C C . GLY A 1 150 ? 11.437 -7.579 3.545 1.00 66.25 150 GLY A C 1
ATOM 1170 O O . GLY A 1 150 ? 12.488 -8.075 3.938 1.00 66.25 150 GLY A O 1
ATOM 1171 N N . ILE A 1 151 ? 10.353 -8.291 3.249 1.00 67.06 151 ILE A N 1
ATOM 1172 C CA . ILE A 1 151 ? 10.331 -9.753 3.293 1.00 67.06 151 ILE A CA 1
ATOM 1173 C C . ILE A 1 151 ? 10.740 -10.245 1.907 1.00 67.06 151 ILE A C 1
ATOM 1175 O O . ILE A 1 151 ? 10.036 -10.004 0.923 1.00 67.06 151 ILE A O 1
ATOM 1179 N N . LEU A 1 152 ? 11.915 -10.869 1.824 1.00 56.53 152 LEU A N 1
ATOM 1180 C CA . LEU A 1 152 ? 12.397 -11.524 0.611 1.00 56.53 152 LEU A CA 1
ATOM 1181 C C . LEU A 1 152 ? 11.758 -12.906 0.455 1.00 56.53 152 LEU A C 1
ATOM 1183 O O . LEU A 1 152 ? 11.337 -13.531 1.424 1.00 56.53 152 LEU A O 1
ATOM 1187 N N . TRP A 1 153 ? 11.683 -13.357 -0.790 1.00 62.31 153 TRP A N 1
ATOM 1188 C CA . TRP A 1 153 ? 11.288 -14.714 -1.147 1.00 62.31 153 TRP A CA 1
ATOM 1189 C C . TRP A 1 153 ? 12.432 -15.681 -0.787 1.00 62.31 153 TRP A C 1
ATOM 1191 O O . TRP A 1 153 ? 13.596 -15.261 -0.789 1.00 62.31 153 TRP A O 1
ATOM 1201 N N . PRO A 1 154 ? 12.156 -16.974 -0.543 1.00 50.69 154 PRO A N 1
ATOM 1202 C CA . PRO A 1 154 ? 13.170 -18.015 -0.703 1.00 50.69 154 PRO A CA 1
ATOM 1203 C C . PRO A 1 154 ? 13.710 -17.992 -2.148 1.00 50.69 154 PRO A C 1
ATOM 1205 O O . PRO A 1 154 ? 13.048 -17.446 -3.031 1.00 50.69 154 PRO A O 1
ATOM 1208 N N . LYS A 1 155 ? 14.915 -18.542 -2.383 1.00 48.94 155 LYS A N 1
ATOM 1209 C CA . LYS A 1 155 ? 15.641 -18.487 -3.673 1.00 48.94 155 LYS A CA 1
ATOM 1210 C C . LYS A 1 155 ? 14.700 -18.618 -4.881 1.00 48.94 155 LYS A C 1
ATOM 1212 O O . LYS A 1 155 ? 13.953 -19.587 -4.971 1.00 48.94 155 LYS A O 1
ATOM 1217 N N . PHE A 1 156 ? 14.766 -17.654 -5.802 1.00 57.81 156 PHE A N 1
ATOM 1218 C CA . PHE A 1 156 ? 14.019 -17.715 -7.056 1.00 57.81 156 PHE A CA 1
ATOM 1219 C C . PHE A 1 156 ? 14.443 -18.960 -7.836 1.00 57.81 156 PHE A C 1
ATOM 1221 O O . PHE A 1 156 ? 15.620 -19.110 -8.154 1.00 57.81 156 PHE A O 1
ATOM 1228 N N . GLU A 1 157 ? 13.490 -19.836 -8.144 1.00 56.53 157 GLU A N 1
ATOM 1229 C CA . GLU A 1 157 ? 13.714 -20.935 -9.092 1.00 56.53 157 GLU A CA 1
ATOM 1230 C C . GLU A 1 157 ? 13.849 -20.406 -10.530 1.00 56.53 157 GLU A C 1
ATOM 1232 O O . GLU A 1 157 ? 14.453 -21.050 -11.382 1.00 56.53 157 GLU A O 1
ATOM 1237 N N . ASP A 1 158 ? 13.326 -19.201 -10.785 1.00 63.06 158 ASP A N 1
ATOM 1238 C CA . ASP A 1 158 ? 13.316 -18.543 -12.087 1.00 63.06 158 ASP A CA 1
ATOM 1239 C C . ASP A 1 158 ? 14.358 -17.408 -12.150 1.00 63.06 158 ASP A C 1
ATOM 1241 O O . ASP A 1 158 ? 14.244 -16.371 -11.483 1.00 63.06 158 ASP A O 1
ATOM 1245 N N . GLN A 1 159 ? 15.386 -17.610 -12.977 1.00 64.50 159 GLN A N 1
ATOM 1246 C CA . GLN A 1 159 ? 16.479 -16.660 -13.189 1.00 64.50 159 GLN A CA 1
ATOM 1247 C C . GLN A 1 159 ? 16.002 -15.339 -13.818 1.00 64.50 159 GLN A C 1
ATOM 1249 O O . GLN A 1 159 ? 16.572 -14.284 -13.530 1.00 64.50 159 GLN A O 1
ATOM 1254 N N . GLU A 1 160 ? 14.934 -15.361 -14.621 1.00 64.94 160 GLU A N 1
ATOM 1255 C CA . GLU A 1 160 ? 14.358 -14.168 -15.247 1.00 64.94 160 GLU A CA 1
ATOM 1256 C C . GLU A 1 160 ? 13.723 -13.249 -14.192 1.00 64.94 160 GLU A C 1
ATOM 1258 O O . GLU A 1 160 ? 13.868 -12.025 -14.241 1.00 64.94 160 GLU A O 1
ATOM 1263 N N . VAL A 1 161 ? 13.073 -13.838 -13.184 1.00 64.06 161 VAL A N 1
ATOM 1264 C CA . VAL A 1 161 ? 12.521 -13.100 -12.037 1.00 64.06 161 VAL A CA 1
ATOM 1265 C C . VAL A 1 161 ? 13.642 -12.478 -11.207 1.00 64.06 161 VAL A C 1
ATOM 1267 O O . VAL A 1 161 ? 13.550 -11.307 -10.834 1.00 64.06 161 VAL A O 1
ATOM 1270 N N . GLY A 1 162 ? 14.722 -13.227 -10.965 1.00 60.66 162 GLY A N 1
ATOM 1271 C CA . GLY A 1 162 ? 15.898 -12.724 -10.254 1.00 60.66 162 GLY A CA 1
ATOM 1272 C C . GLY A 1 162 ? 16.542 -11.518 -10.946 1.00 60.66 162 GLY A C 1
ATOM 1273 O O . GLY A 1 162 ? 16.810 -10.508 -10.296 1.00 60.66 162 GLY A O 1
ATOM 1274 N N . LEU A 1 163 ? 16.725 -11.586 -12.269 1.00 59.44 163 LEU A N 1
ATOM 1275 C CA . LEU A 1 163 ? 17.289 -10.491 -13.065 1.00 59.44 163 LEU A CA 1
ATOM 1276 C C . LEU A 1 163 ? 16.399 -9.243 -13.047 1.00 59.44 163 LEU A C 1
ATOM 1278 O O . LEU A 1 163 ? 16.894 -8.140 -12.829 1.00 59.44 163 LEU A O 1
ATOM 1282 N N . LYS A 1 164 ? 15.080 -9.399 -13.198 1.00 65.31 164 LYS A N 1
ATOM 1283 C CA . LYS A 1 164 ? 14.133 -8.269 -13.162 1.00 65.31 164 LYS A CA 1
ATOM 1284 C C . LYS A 1 164 ? 14.125 -7.548 -11.811 1.00 65.31 164 LYS A C 1
ATOM 1286 O O . LYS A 1 164 ? 13.980 -6.331 -11.773 1.00 65.31 164 LYS A O 1
ATOM 1291 N N . LEU A 1 165 ? 14.307 -8.283 -10.714 1.00 62.56 165 LEU A N 1
ATOM 1292 C CA . LEU A 1 165 ? 14.388 -7.718 -9.364 1.00 62.56 165 LEU A CA 1
ATOM 1293 C C . LEU A 1 165 ? 15.734 -7.051 -9.054 1.00 62.56 165 LEU A C 1
ATOM 1295 O O . LEU A 1 165 ? 15.802 -6.206 -8.164 1.00 62.56 165 LEU A O 1
ATOM 1299 N N . ALA A 1 166 ? 16.799 -7.404 -9.772 1.00 60.53 166 ALA A N 1
ATOM 1300 C CA . ALA A 1 166 ? 18.094 -6.742 -9.636 1.00 60.53 166 ALA A CA 1
ATOM 1301 C C . ALA A 1 166 ? 18.120 -5.345 -10.288 1.00 60.53 166 ALA A C 1
ATOM 1303 O O . ALA A 1 166 ? 18.955 -4.522 -9.925 1.00 60.53 166 ALA A O 1
ATOM 1304 N N . ILE A 1 167 ? 17.211 -5.076 -11.232 1.00 59.75 167 ILE A N 1
ATOM 1305 C CA . ILE A 1 167 ? 17.163 -3.831 -12.022 1.00 59.75 167 ILE A CA 1
ATOM 1306 C C . ILE A 1 167 ? 16.271 -2.746 -11.355 1.00 59.75 167 ILE A C 1
ATOM 1308 O O . ILE A 1 167 ? 16.205 -1.616 -11.834 1.00 59.75 167 ILE A O 1
ATOM 1312 N N . THR A 1 168 ? 15.593 -3.055 -10.238 1.00 50.78 168 THR A N 1
ATOM 1313 C CA . THR A 1 168 ? 14.638 -2.162 -9.523 1.00 50.78 168 THR A CA 1
ATOM 1314 C C . THR A 1 168 ? 15.193 -1.325 -8.379 1.00 50.78 168 THR A C 1
ATOM 1316 O O . THR A 1 168 ? 14.579 -0.256 -8.108 1.00 50.78 168 THR A O 1
#

Sequence (168 aa):
MTIQWFPGHMAKARRGNPMIDEVINQKPRLLILNKADMADESETRKWVQYFADQGATAVAINSLEGKGLQKVTKAAQEILAEKWERMKSRGMKPRAIRAMIVGIPNVGKSTLINRLAKKNIAKTGNTPGVTKSQQWIKVGKEIELLDTPGILWPKFEDQEVGLKLAIT

InterPro domains:
  IPR006073 GTP binding domain [PF01926] (99-160)
  IPR006073 GTP binding domain [PR00326] (99-119)
  IPR006073 GTP binding domain [PR00326] (145-160)
  IPR019991 GTP-binding protein, ribosome biogenesis [TIGR03596] (17-168)
  IPR027417 P-loop containing nucleoside triphosphate hydrolase [G3DSA:3.40.50.300] (10-155)
  IPR027417 P-loop containing nucleoside triphosphate hydrolase [SSF52540] (17-166)

Radius of gyration: 16.06 Å; chains: 1; bounding box: 44×34×41 Å

Foldseek 3Di:
DEEEEDDLPCPPCPDGQVVVCVVCPPPQDEYEHEPCVVDDVVSVVVVQVVCVVVVHHYDYAHLQVLGCLVVVVVVLCVSCVVVVVVCVVVVHDAAAAEEEYEYAPPSCLQSNLCSQLVHNPRDDDNDQPSRPDWDWRDRPGHHTYTYDGYDDHPDDPDVVSVVVVVVD

Organism: NCBI:txid588596

Secondary structure (DSSP, 8-state):
-------TT-TT-SS--HHHHHHHTTS--EEEE--GGGS-HHHHHHHHHHHHHTT-EEEE-BTTTTBTHHHHHHHHHHHHHHHHHHHHHTTPPP-PEEEE---STTSSHHHHHHHHHTS--S---SSTT---S-EEEEETTTEEEEE----PPS--S-HHHHHHHH--

pLDDT: mean 75.38, std 16.66, range [32.31, 92.94]